Protein AF-A0A9E0BDJ9-F1 (afdb_monomer)

Sequence (130 aa):
IEMRTYNTVYGEWKYFTVDDGQIRLGSGDKYIVIGTIEAYNKFCAYFGKDAILPIYIEVDDGIRLMRAINREQKQEVPQYEEMCRRFLADSKDFSEEKIKEAGINQRFSNDGTIEDCIRDIKEAIKQQLL

Secondary structure (DSSP, 8-state):
-EEEEEEETTEEEEEEE---S---TTSS--------HHHHHHHHHHH-GGG----EEE--HHHHHHHHHHHHTTSSS--HHHHHHHHHHHHHHT-HHHHHHTT---EEE-SS-HHHHHHHHHHHHHHHH-

Nearest PDB structures (foldseek):
  1p4s-assembly1_A  TM=5.471E-01  e=9.734E-01  Mycobacterium tuberculosis
  6pk5-assembly1_C  TM=3.887E-01  e=6.055E+00  Methanotorris igneus

pLDDT: mean 94.31, std 4.38, range [59.47, 98.12]

Foldseek 3Di:
DDKDWDQFPVGIDIDDDDPPPPDDPPPPDDDDDDDFLVVVVVCCVVVNVLRDDDAAEDEPLVVVLVVLVVVQVPDPDRDVVRSVVVSVVNCVRPPPVSCVVSVPDDYQYPHDPPVRSVVVSVVVVVVSVD

Radius of gyration: 16.74 Å; Cα contacts (8 Å, |Δi|>4): 102; chains: 1; bounding box: 37×30×44 Å

Solvent-accessible surface area (backbone atoms only — not comparable to full-atom values): 8150 Å² total; per-residue (Å²): 100,42,76,50,76,43,85,47,90,89,43,82,45,79,50,68,43,75,81,82,71,82,80,54,85,89,74,79,70,85,86,87,83,90,72,52,62,68,46,48,53,36,47,26,73,72,69,36,58,92,75,54,83,89,81,47,76,41,60,55,66,68,61,52,49,50,55,51,51,62,53,39,72,69,42,98,73,62,56,62,69,50,52,52,51,47,52,56,50,47,53,64,55,65,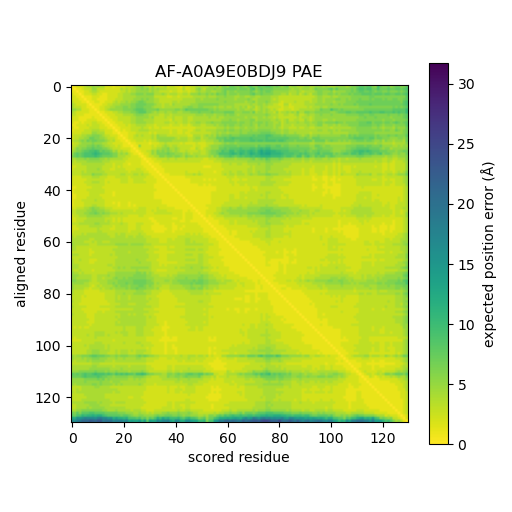25,72,66,54,38,54,75,71,64,60,85,64,74,37,59,55,74,71,53,69,65,58,30,51,48,55,51,53,52,54,53,52,65,75,74,105

Structure (mmCIF, N/CA/C/O backbone):
data_AF-A0A9E0BDJ9-F1
#
_entry.id   AF-A0A9E0BDJ9-F1
#
loop_
_atom_site.group_PDB
_atom_site.id
_atom_site.type_symbol
_atom_site.label_atom_id
_atom_site.label_alt_id
_atom_site.label_comp_id
_atom_site.label_asym_id
_atom_site.label_entity_id
_atom_site.label_seq_id
_atom_site.pdbx_PDB_ins_code
_atom_site.Cartn_x
_atom_site.Cartn_y
_atom_site.Cartn_z
_atom_site.occupancy
_atom_site.B_iso_or_equiv
_atom_site.auth_seq_id
_atom_site.auth_comp_id
_atom_site.auth_asym_id
_atom_site.auth_atom_id
_atom_site.pdbx_PDB_model_num
ATOM 1 N N . ILE A 1 1 ? -12.889 -11.968 0.769 1.00 92.25 1 ILE A N 1
ATOM 2 C CA . ILE A 1 1 ? -12.887 -10.531 1.121 1.00 92.25 1 ILE A CA 1
ATOM 3 C C . ILE A 1 1 ? -12.559 -9.680 -0.096 1.00 92.25 1 ILE A C 1
ATOM 5 O O . ILE A 1 1 ? -13.393 -8.888 -0.516 1.00 92.25 1 ILE A O 1
ATOM 9 N N . GLU A 1 2 ? -11.390 -9.862 -0.698 1.00 92.94 2 GLU A N 1
ATOM 10 C CA . GLU A 1 2 ? -10.938 -9.083 -1.852 1.00 92.94 2 GLU A CA 1
ATOM 11 C C . GLU A 1 2 ? -10.444 -10.030 -2.951 1.00 92.94 2 GLU A C 1
ATOM 13 O O . GLU A 1 2 ? -9.987 -11.129 -2.650 1.00 92.94 2 GLU A O 1
ATOM 18 N N . MET A 1 3 ? -10.606 -9.638 -4.215 1.00 92.75 3 MET A N 1
ATOM 19 C CA . MET A 1 3 ? -10.004 -10.300 -5.369 1.00 92.75 3 MET A CA 1
ATOM 20 C C . MET A 1 3 ? -9.729 -9.244 -6.430 1.00 92.75 3 MET A C 1
ATOM 22 O O . MET A 1 3 ? -10.628 -8.482 -6.791 1.00 92.75 3 MET A O 1
ATOM 26 N N . ARG A 1 4 ? -8.516 -9.255 -6.969 1.00 89.94 4 ARG A N 1
ATOM 27 C CA . ARG A 1 4 ? -8.067 -8.355 -8.025 1.00 89.94 4 ARG A CA 1
ATOM 28 C C . ARG A 1 4 ? -7.270 -9.099 -9.078 1.00 89.94 4 ARG A C 1
ATOM 30 O O . ARG A 1 4 ? -6.626 -10.110 -8.802 1.00 89.94 4 ARG A O 1
ATOM 37 N N . THR A 1 5 ? -7.288 -8.554 -10.287 1.00 92.94 5 THR A N 1
ATOM 38 C CA . THR A 1 5 ? -6.496 -9.053 -11.413 1.00 92.94 5 THR A CA 1
ATOM 39 C C . THR A 1 5 ? -5.609 -7.930 -11.931 1.00 92.94 5 THR A C 1
ATOM 41 O O . THR A 1 5 ? -6.096 -6.839 -12.217 1.00 92.94 5 THR A O 1
ATOM 44 N N . TYR A 1 6 ? -4.313 -8.195 -12.060 1.00 89.06 6 TYR A N 1
ATOM 45 C CA . TYR A 1 6 ? -3.363 -7.316 -12.725 1.00 89.06 6 TYR A CA 1
ATOM 46 C C . TYR A 1 6 ? -3.041 -7.859 -14.108 1.00 89.06 6 TYR A C 1
ATOM 48 O O . TYR A 1 6 ? -2.622 -9.006 -14.251 1.00 89.06 6 TYR A O 1
ATOM 56 N N . ASN A 1 7 ? -3.166 -7.002 -15.114 1.00 91.31 7 ASN A N 1
ATOM 57 C CA . ASN A 1 7 ? -2.622 -7.271 -16.436 1.00 91.31 7 ASN A CA 1
ATOM 58 C C . ASN A 1 7 ? -1.129 -6.932 -16.412 1.00 91.31 7 ASN A C 1
ATOM 60 O O . ASN A 1 7 ? -0.760 -5.754 -16.385 1.00 91.31 7 ASN A O 1
ATOM 64 N N . THR A 1 8 ? -0.287 -7.960 -16.336 1.00 92.06 8 THR A N 1
ATOM 65 C CA . THR A 1 8 ? 1.177 -7.830 -16.366 1.00 92.06 8 THR A CA 1
ATOM 66 C C . THR A 1 8 ? 1.698 -7.984 -17.789 1.00 92.06 8 THR A C 1
ATOM 68 O O . THR A 1 8 ? 0.971 -8.442 -18.674 1.00 92.06 8 THR A O 1
ATOM 71 N N . VAL A 1 9 ? 2.975 -7.665 -18.008 1.00 90.69 9 VAL A N 1
ATOM 72 C CA . VAL A 1 9 ? 3.658 -7.977 -19.278 1.00 90.69 9 VAL A CA 1
ATOM 73 C C . VAL A 1 9 ? 3.639 -9.491 -19.573 1.00 90.69 9 VAL A C 1
ATOM 75 O O . VAL A 1 9 ? 3.681 -9.900 -20.729 1.00 90.69 9 VAL A O 1
ATOM 78 N N . TYR A 1 10 ? 3.484 -10.327 -18.542 1.00 90.56 10 TYR A N 1
ATOM 79 C CA . TYR A 1 10 ? 3.495 -11.791 -18.625 1.00 90.56 10 TYR A CA 1
ATOM 80 C C . TYR A 1 10 ? 2.101 -12.432 -18.500 1.00 90.56 10 TYR A C 1
ATOM 82 O O . TYR A 1 10 ? 1.996 -13.632 -18.254 1.00 90.56 10 TYR A O 1
ATOM 90 N N . GLY A 1 11 ? 1.027 -11.650 -18.658 1.00 93.31 11 GLY A N 1
ATOM 91 C CA . GLY A 1 11 ? -0.359 -12.123 -18.580 1.00 93.31 11 GLY A CA 1
ATOM 92 C C . GLY A 1 11 ? -1.081 -11.730 -17.289 1.00 93.31 11 GLY A C 1
ATOM 93 O O . GLY A 1 11 ? -0.626 -10.871 -16.529 1.00 93.31 11 GLY A O 1
ATOM 94 N N . GLU A 1 12 ? -2.247 -12.330 -17.051 1.00 95.38 12 GLU A N 1
ATOM 95 C CA . GLU A 1 12 ? -3.084 -12.017 -15.888 1.00 95.38 12 GLU A CA 1
ATOM 96 C C . GLU A 1 12 ? -2.516 -12.611 -14.597 1.00 95.38 12 GLU A C 1
ATOM 98 O O . GLU A 1 12 ? -2.272 -13.813 -14.500 1.00 95.38 12 GLU A O 1
ATOM 103 N N . TRP A 1 13 ? -2.377 -11.774 -13.571 1.00 94.12 13 TRP A N 1
ATOM 104 C CA . TRP A 1 13 ? -2.009 -12.185 -12.219 1.00 94.12 13 TRP A CA 1
ATOM 105 C C . TRP A 1 13 ? -3.149 -11.880 -11.260 1.00 94.12 13 TRP A C 1
ATOM 107 O O . TRP A 1 13 ? -3.597 -10.736 -11.173 1.00 94.12 13 TRP A O 1
ATOM 117 N N . LYS A 1 14 ? -3.613 -12.889 -10.520 1.00 92.75 14 LYS A N 1
ATOM 118 C CA . LYS A 1 14 ? -4.739 -12.752 -9.591 1.00 92.75 14 LYS A CA 1
ATOM 119 C C . LYS A 1 14 ? -4.252 -12.799 -8.153 1.00 92.75 14 LYS A C 1
ATOM 121 O O . LYS A 1 14 ? -3.558 -13.732 -7.763 1.00 92.75 14 LYS A O 1
ATOM 126 N N . TYR A 1 15 ? -4.656 -11.804 -7.378 1.00 89.69 15 TYR A N 1
ATOM 127 C CA . TYR A 1 15 ? -4.474 -11.766 -5.932 1.00 89.69 15 TYR A CA 1
ATOM 128 C C . TYR A 1 15 ? -5.849 -11.760 -5.292 1.00 89.69 15 TYR A C 1
ATOM 130 O O . TYR A 1 15 ? -6.782 -11.165 -5.829 1.00 89.69 15 TYR A O 1
ATOM 138 N N . PHE A 1 16 ? -5.991 -12.453 -4.174 1.00 92.69 16 PHE A N 1
ATOM 139 C CA . PHE A 1 16 ? -7.228 -12.433 -3.419 1.00 92.69 16 PHE A CA 1
ATOM 140 C C . PHE A 1 16 ? -6.939 -12.638 -1.943 1.00 92.69 16 PHE A C 1
ATOM 142 O O . PHE A 1 16 ? -6.016 -13.359 -1.567 1.00 92.69 16 PHE A O 1
ATOM 149 N N . THR A 1 17 ? -7.776 -12.029 -1.115 1.00 92.00 17 THR A N 1
ATOM 150 C CA . THR A 1 17 ? -7.861 -12.332 0.308 1.00 92.00 17 THR A CA 1
ATOM 151 C C . THR A 1 17 ? -9.164 -13.067 0.557 1.00 92.00 17 THR A C 1
ATOM 153 O O . THR A 1 17 ? -10.249 -12.497 0.399 1.00 92.00 17 THR A O 1
ATOM 156 N N . VAL A 1 18 ? -9.072 -14.340 0.930 1.00 93.88 18 VAL A N 1
ATOM 157 C CA . VAL A 1 18 ? -10.211 -15.135 1.400 1.00 93.88 18 VAL A CA 1
ATOM 158 C C . VAL A 1 18 ? -10.403 -14.918 2.899 1.00 93.88 18 VAL A C 1
ATOM 160 O O . VAL A 1 18 ? -9.443 -14.626 3.602 1.00 93.88 18 VAL A O 1
ATOM 163 N N . ASP A 1 19 ? -11.642 -15.017 3.374 1.00 93.19 19 ASP A N 1
ATOM 164 C CA . ASP A 1 19 ? -11.876 -15.164 4.810 1.00 93.19 19 ASP A CA 1
ATOM 165 C C . ASP A 1 19 ? -11.788 -16.655 5.143 1.00 93.19 19 ASP A C 1
ATOM 167 O O . ASP A 1 19 ? -12.658 -17.434 4.753 1.00 93.19 19 ASP A O 1
ATOM 171 N N . ASP A 1 20 ? -10.700 -17.052 5.789 1.00 93.56 20 ASP A N 1
ATOM 172 C CA . ASP A 1 20 ? -10.450 -18.412 6.263 1.00 93.56 20 ASP A CA 1
ATOM 173 C C . ASP A 1 20 ? -10.609 -18.539 7.789 1.00 93.56 20 ASP A C 1
ATOM 175 O O . ASP A 1 20 ? -10.217 -19.547 8.380 1.00 93.56 20 ASP A O 1
ATOM 179 N N . GLY A 1 21 ? -11.192 -17.524 8.439 1.00 92.06 21 GLY A N 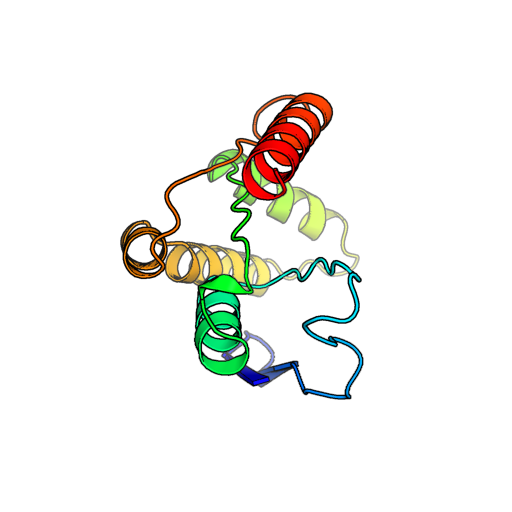1
ATOM 180 C CA . GLY A 1 21 ? -11.422 -17.491 9.880 1.00 92.06 21 GLY A CA 1
ATOM 181 C C . GLY A 1 21 ? -10.206 -17.100 10.726 1.00 92.06 21 GLY A C 1
ATOM 182 O O . GLY A 1 21 ? -10.303 -17.125 11.956 1.00 92.06 21 GLY A O 1
ATOM 183 N N . GLN A 1 22 ? -9.073 -16.721 10.120 1.00 90.19 22 GLN A N 1
ATOM 184 C CA . GLN A 1 22 ? -7.894 -16.261 10.869 1.00 90.19 22 GLN A CA 1
ATOM 185 C C . GLN A 1 22 ? -8.112 -14.908 11.565 1.00 90.19 22 GLN A C 1
ATOM 187 O O . GLN A 1 22 ? -7.620 -14.699 12.679 1.00 90.19 22 GLN A O 1
ATOM 192 N N . ILE A 1 23 ? -8.856 -13.993 10.932 1.00 92.31 23 ILE A N 1
ATOM 193 C CA . ILE A 1 23 ? -9.164 -12.666 11.481 1.00 92.31 23 ILE A CA 1
ATOM 194 C C . ILE A 1 23 ? -10.469 -12.751 12.266 1.00 92.31 23 ILE A C 1
ATOM 196 O O . ILE A 1 23 ? -11.551 -12.865 11.692 1.00 92.31 23 ILE A O 1
ATOM 200 N N . ARG A 1 24 ? -10.373 -12.672 13.594 1.00 92.88 24 ARG A N 1
ATOM 201 C CA . ARG A 1 24 ? -11.529 -12.766 14.491 1.00 92.88 24 ARG A CA 1
ATOM 202 C C . ARG A 1 24 ? -11.740 -11.442 15.203 1.00 92.88 24 ARG A C 1
ATOM 204 O O . ARG A 1 24 ? -11.014 -11.098 16.133 1.00 92.88 24 ARG A O 1
ATOM 211 N N . LEU A 1 25 ? -12.749 -10.691 14.774 1.00 89.81 25 LEU A N 1
ATOM 212 C CA . LEU A 1 25 ? -13.125 -9.458 15.460 1.00 89.81 25 LEU A CA 1
ATOM 213 C C . LEU A 1 25 ? -13.649 -9.772 16.869 1.00 89.81 25 LEU A C 1
ATOM 215 O O . LEU A 1 25 ? -14.339 -10.766 17.084 1.00 89.81 25 LEU A O 1
ATOM 219 N N . GLY A 1 26 ? -13.311 -8.921 17.839 1.00 87.19 26 GLY A N 1
ATOM 220 C CA . GLY A 1 26 ? -13.775 -9.054 19.224 1.00 87.19 26 GLY A CA 1
ATOM 221 C C . GLY A 1 26 ? -13.034 -10.083 20.087 1.00 87.19 26 GLY A C 1
ATOM 222 O O . GLY A 1 26 ? -13.302 -10.137 21.283 1.00 87.19 26 GLY A O 1
ATOM 223 N N . SER A 1 27 ? -12.069 -10.849 19.554 1.00 89.44 27 SER A N 1
ATOM 224 C CA . SER A 1 27 ? -11.252 -11.770 20.372 1.00 89.44 27 SER A CA 1
ATOM 225 C C . SER A 1 27 ? -10.258 -11.053 21.296 1.00 89.44 27 SER A C 1
ATOM 227 O O . SER A 1 27 ? -9.691 -11.672 22.192 1.00 89.44 27 SER A O 1
ATOM 229 N N . GLY A 1 28 ? -10.029 -9.757 21.066 1.00 87.69 28 GLY A N 1
ATOM 230 C CA . GLY A 1 28 ? -8.951 -8.980 21.681 1.00 87.69 28 GLY A CA 1
ATOM 231 C C . GLY A 1 28 ? -7.651 -9.005 20.871 1.00 87.69 28 GLY A C 1
ATOM 232 O O . GLY A 1 28 ? -6.832 -8.099 21.030 1.00 87.69 28 GLY A O 1
ATOM 23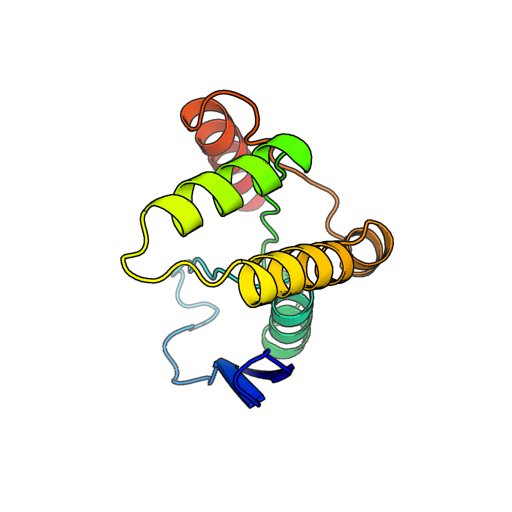3 N N . ASP A 1 29 ? -7.503 -9.964 19.950 1.00 91.75 29 ASP A N 1
ATOM 234 C CA . ASP A 1 29 ? -6.358 -10.047 19.044 1.00 91.75 29 ASP A CA 1
ATOM 235 C C . ASP A 1 29 ? -6.317 -8.832 18.103 1.00 91.75 29 ASP A C 1
ATOM 237 O O . ASP A 1 29 ? -7.347 -8.262 17.724 1.00 91.75 29 ASP A O 1
ATOM 241 N N . LYS A 1 30 ? -5.103 -8.429 17.717 1.00 91.44 30 LYS A N 1
ATOM 242 C CA . LYS A 1 30 ? -4.851 -7.369 16.735 1.00 91.44 30 LYS A CA 1
ATOM 243 C C . LYS A 1 30 ? -4.053 -7.949 15.577 1.00 91.44 30 LYS A C 1
ATOM 245 O O . LYS A 1 30 ? -3.133 -8.735 15.786 1.00 91.44 30 LYS A O 1
ATOM 250 N N . TYR A 1 31 ? -4.398 -7.531 14.367 1.00 93.69 31 TYR A N 1
ATOM 251 C CA . TYR A 1 31 ? -3.845 -8.069 13.131 1.00 93.69 31 TYR A CA 1
ATOM 252 C C . TYR A 1 31 ? -3.254 -6.935 12.297 1.00 93.69 31 TYR A C 1
ATOM 254 O O . TYR A 1 31 ? -3.788 -5.827 12.286 1.00 93.69 31 TYR A O 1
ATOM 262 N N . ILE A 1 32 ? -2.160 -7.219 11.594 1.00 94.00 32 ILE A N 1
ATOM 263 C CA . ILE A 1 32 ? -1.554 -6.299 10.629 1.00 94.00 32 ILE A CA 1
ATOM 264 C C . ILE A 1 32 ? -1.712 -6.923 9.250 1.00 94.00 32 ILE A C 1
ATOM 266 O O . ILE A 1 32 ? -1.304 -8.063 9.034 1.00 94.00 32 ILE A O 1
ATOM 270 N N . VAL A 1 33 ? -2.294 -6.166 8.324 1.00 93.31 33 VAL A N 1
ATOM 271 C CA . VAL A 1 33 ? -2.493 -6.586 6.936 1.00 93.31 33 VAL A CA 1
ATOM 272 C C . VAL A 1 33 ? -1.830 -5.565 6.024 1.00 93.31 33 VAL A C 1
ATOM 274 O O . VAL A 1 33 ? -2.005 -4.361 6.196 1.00 93.31 33 VAL A O 1
ATOM 277 N N . ILE A 1 34 ? -1.065 -6.054 5.050 1.00 93.62 34 ILE A N 1
ATOM 278 C CA . ILE A 1 34 ? -0.451 -5.224 4.014 1.00 93.62 34 ILE A CA 1
ATOM 279 C C . ILE A 1 34 ? -1.334 -5.317 2.776 1.00 93.62 34 ILE A C 1
ATOM 281 O O . ILE A 1 34 ? -1.602 -6.409 2.278 1.00 93.62 34 ILE A O 1
ATOM 285 N N . GLY A 1 35 ? -1.778 -4.173 2.271 1.00 93.38 35 GLY A N 1
ATOM 286 C CA . GLY A 1 35 ? -2.635 -4.108 1.097 1.00 93.38 35 GLY A CA 1
ATOM 287 C C . GLY A 1 35 ? -2.588 -2.741 0.434 1.00 93.38 35 GLY A C 1
ATOM 288 O O . GLY A 1 35 ? -1.965 -1.806 0.934 1.00 93.38 35 GLY A O 1
ATOM 289 N N . THR A 1 36 ? -3.250 -2.630 -0.714 1.00 94.00 36 THR A N 1
ATOM 290 C CA . THR A 1 36 ? -3.470 -1.343 -1.380 1.00 94.00 36 THR A CA 1
ATOM 291 C C . THR A 1 36 ? -4.681 -0.623 -0.797 1.00 94.00 36 THR A C 1
ATOM 293 O O . THR A 1 36 ? -5.446 -1.197 -0.022 1.00 94.00 36 THR A O 1
ATOM 296 N N . ILE A 1 37 ? -4.910 0.617 -1.233 1.00 95.88 37 ILE A N 1
ATOM 297 C CA . ILE A 1 37 ? -6.119 1.377 -0.886 1.00 95.88 37 ILE A CA 1
ATOM 298 C C . ILE A 1 37 ? -7.393 0.632 -1.312 1.00 95.88 37 ILE A C 1
ATOM 300 O O . ILE A 1 37 ? -8.370 0.595 -0.570 1.00 95.88 37 ILE A O 1
ATOM 304 N N . GLU A 1 38 ? -7.378 -0.023 -2.476 1.00 94.06 38 GLU A N 1
ATOM 305 C CA . GLU A 1 38 ? -8.500 -0.858 -2.917 1.00 94.06 38 GLU A CA 1
ATOM 306 C C . GLU A 1 38 ? -8.772 -2.005 -1.936 1.00 94.06 38 GLU A C 1
ATOM 308 O O . GLU A 1 38 ? -9.916 -2.198 -1.521 1.00 94.06 38 GLU A O 1
ATOM 313 N N . ALA A 1 39 ? -7.725 -2.721 -1.512 1.00 94.88 39 ALA A N 1
ATOM 314 C CA . ALA A 1 39 ? -7.864 -3.790 -0.531 1.00 94.88 39 ALA A CA 1
ATOM 315 C C . ALA A 1 39 ? -8.382 -3.249 0.808 1.00 94.88 39 ALA A C 1
ATOM 317 O O . ALA A 1 39 ? -9.330 -3.804 1.356 1.00 94.88 39 ALA A O 1
ATOM 318 N N . TYR A 1 40 ? -7.834 -2.129 1.292 1.00 96.38 40 TYR A N 1
ATOM 319 C CA . TYR A 1 40 ? -8.318 -1.434 2.488 1.00 96.38 40 TYR A CA 1
ATOM 320 C C . TYR A 1 40 ? -9.819 -1.124 2.400 1.00 96.38 40 TYR A C 1
ATOM 322 O O . TYR A 1 40 ? -10.568 -1.490 3.302 1.00 96.38 40 TYR A O 1
ATOM 330 N N . ASN A 1 41 ? -10.293 -0.566 1.283 1.00 96.62 41 ASN A N 1
ATOM 331 C CA . ASN A 1 41 ? -11.717 -0.285 1.087 1.00 96.62 41 ASN A CA 1
ATOM 332 C C . ASN A 1 41 ? -12.575 -1.563 1.132 1.00 96.62 41 ASN A C 1
ATOM 334 O O . ASN A 1 41 ? -13.666 -1.550 1.706 1.00 96.62 41 ASN A O 1
ATOM 338 N N . LYS A 1 42 ? -12.091 -2.683 0.573 1.00 96.81 42 LYS A N 1
ATOM 339 C CA . LYS A 1 42 ? -12.771 -3.988 0.675 1.00 96.81 42 LYS A CA 1
ATOM 340 C C . LYS A 1 42 ? -12.784 -4.519 2.108 1.00 96.81 42 LYS A C 1
ATOM 342 O O . LYS A 1 42 ? -13.815 -5.031 2.539 1.00 96.81 42 LYS A O 1
ATOM 347 N N . PHE A 1 43 ? -11.693 -4.365 2.857 1.00 96.38 43 PHE A N 1
ATOM 348 C CA . PHE A 1 43 ? -11.642 -4.727 4.273 1.00 96.38 43 PHE A CA 1
ATOM 349 C C . PHE A 1 43 ? -12.605 -3.882 5.107 1.00 96.38 43 PHE A C 1
ATOM 351 O O . PHE A 1 43 ? -13.362 -4.450 5.886 1.00 96.38 43 PHE A O 1
ATOM 358 N N . CYS A 1 44 ? -12.664 -2.565 4.900 1.00 96.56 44 CYS A N 1
ATOM 359 C CA . CYS A 1 44 ? -13.630 -1.701 5.579 1.00 96.56 44 CYS A CA 1
ATOM 360 C C . CYS A 1 44 ? -15.079 -2.070 5.237 1.00 96.56 44 CYS A C 1
ATOM 362 O O . CYS A 1 44 ? -15.932 -2.051 6.119 1.00 96.56 44 CYS A O 1
ATOM 364 N N . ALA A 1 45 ? -15.368 -2.429 3.981 1.00 96.81 45 ALA A N 1
ATOM 365 C CA . ALA A 1 45 ? -16.700 -2.882 3.579 1.00 96.81 45 ALA A CA 1
ATOM 366 C C . ALA A 1 45 ? -17.084 -4.234 4.208 1.00 96.81 45 ALA A C 1
ATOM 368 O O . ALA A 1 45 ? -18.260 -4.467 4.473 1.00 96.81 45 ALA A O 1
ATOM 369 N N . TYR A 1 46 ? -16.108 -5.117 4.437 1.00 96.69 46 TYR A N 1
ATOM 370 C CA . TYR A 1 46 ? -16.333 -6.459 4.976 1.00 96.69 46 TYR A CA 1
ATOM 371 C C . TYR A 1 46 ? -16.387 -6.495 6.510 1.00 96.69 46 TYR A C 1
ATOM 373 O O . TYR A 1 46 ? -17.320 -7.049 7.082 1.00 96.69 46 TYR A O 1
ATOM 381 N N . PHE A 1 47 ? -15.400 -5.896 7.178 1.00 95.44 47 PHE A N 1
ATOM 382 C CA . PHE A 1 47 ? -15.250 -5.909 8.638 1.00 95.44 47 PHE A CA 1
ATOM 383 C C . PHE A 1 47 ? -15.884 -4.699 9.338 1.00 95.44 47 PHE A C 1
ATOM 385 O O . PHE A 1 47 ? -16.040 -4.711 10.557 1.00 95.44 47 PHE A O 1
ATOM 392 N N . GLY A 1 48 ? -16.262 -3.667 8.582 1.00 95.44 48 GLY A N 1
ATOM 393 C CA . GLY A 1 48 ? -16.703 -2.382 9.115 1.00 95.44 48 GLY A CA 1
ATOM 394 C C . GLY A 1 48 ? -15.535 -1.412 9.293 1.00 95.44 48 GLY A C 1
ATOM 395 O O . GLY A 1 48 ? -14.440 -1.792 9.704 1.00 95.44 48 GLY A O 1
ATOM 396 N N . LYS A 1 49 ? -15.769 -0.133 8.979 1.00 93.25 49 LYS A N 1
ATOM 397 C CA . LYS A 1 49 ? -14.728 0.906 9.006 1.00 93.25 49 LYS A CA 1
ATOM 398 C C . LYS A 1 49 ? -14.114 1.088 10.399 1.00 93.25 49 LYS A C 1
ATOM 400 O O . LYS A 1 49 ? -12.908 1.263 10.496 1.00 93.25 49 LYS A O 1
ATOM 405 N N . ASP A 1 50 ? -14.917 0.961 11.452 1.00 92.31 50 ASP A N 1
ATOM 406 C CA . ASP A 1 50 ? -14.474 1.137 12.842 1.00 92.31 50 ASP A CA 1
ATOM 407 C C . ASP A 1 50 ? -13.581 -0.012 13.343 1.00 92.31 50 ASP A C 1
ATOM 409 O O . ASP A 1 50 ? -12.878 0.130 14.341 1.00 92.31 50 ASP A O 1
ATOM 413 N N . ALA A 1 51 ? -13.588 -1.157 12.654 1.00 92.75 51 ALA A N 1
ATOM 414 C CA . ALA A 1 51 ? -12.739 -2.298 12.984 1.00 92.75 51 ALA A CA 1
ATOM 415 C C . ALA A 1 51 ? -11.340 -2.210 12.347 1.00 92.75 51 ALA A C 1
ATOM 417 O O . ALA A 1 51 ? -10.479 -3.035 12.662 1.00 92.75 51 ALA A O 1
ATOM 418 N N . ILE A 1 52 ? -11.110 -1.248 11.445 1.00 94.12 52 ILE A N 1
ATOM 419 C CA . ILE A 1 52 ? -9.887 -1.148 10.645 1.00 94.12 52 ILE A CA 1
ATOM 420 C C . ILE A 1 52 ? -9.170 0.173 10.925 1.00 94.12 52 ILE A C 1
ATOM 422 O O . ILE A 1 52 ? -9.722 1.255 10.751 1.00 94.12 52 ILE A O 1
ATOM 426 N N . LEU A 1 53 ? -7.888 0.071 11.275 1.00 94.44 53 LEU A N 1
ATOM 427 C CA . LEU A 1 53 ? -6.988 1.209 11.433 1.00 94.44 53 LEU A CA 1
ATOM 428 C C . LEU A 1 53 ? -6.110 1.373 10.178 1.00 94.44 53 LEU A C 1
ATOM 430 O O . LEU A 1 53 ? -5.238 0.528 9.954 1.00 94.44 53 LEU A O 1
ATOM 434 N N . PRO A 1 54 ? -6.288 2.429 9.357 1.00 95.94 54 PRO A N 1
ATOM 435 C CA . PRO A 1 54 ? -5.384 2.698 8.243 1.00 95.94 54 PRO A CA 1
ATOM 436 C C . PRO A 1 54 ? -4.018 3.196 8.734 1.00 95.94 54 PRO A C 1
ATOM 438 O O . PRO A 1 54 ? -3.929 4.178 9.468 1.00 95.94 54 PRO A O 1
ATOM 441 N N . ILE A 1 55 ? -2.944 2.561 8.260 1.00 96.69 55 ILE A N 1
ATOM 442 C CA . ILE A 1 55 ? -1.560 3.015 8.449 1.00 96.69 55 ILE A CA 1
ATOM 443 C C . ILE A 1 55 ? -0.955 3.222 7.063 1.00 96.69 55 ILE A C 1
ATOM 445 O O . ILE A 1 55 ? -0.587 2.258 6.392 1.00 96.69 55 ILE A O 1
ATOM 449 N N . TYR A 1 56 ? -0.876 4.476 6.619 1.00 97.44 56 TYR A N 1
ATOM 450 C CA . TYR A 1 56 ? -0.301 4.812 5.320 1.00 97.44 56 TYR A CA 1
ATOM 451 C C . TYR A 1 56 ? 1.143 5.281 5.467 1.00 97.44 56 TYR A C 1
ATOM 453 O O . TYR A 1 56 ? 1.411 6.335 6.044 1.00 97.44 56 TYR A O 1
ATOM 461 N N . ILE A 1 57 ? 2.067 4.474 4.951 1.00 97.06 57 ILE A N 1
ATOM 462 C CA . ILE A 1 57 ? 3.494 4.786 4.921 1.00 97.06 57 ILE A CA 1
ATOM 463 C C . ILE A 1 57 ? 3.796 5.460 3.589 1.00 97.06 57 ILE A C 1
ATOM 465 O O . ILE A 1 57 ? 3.592 4.868 2.530 1.00 97.06 57 ILE A O 1
ATOM 469 N N . GLU A 1 58 ? 4.300 6.681 3.660 1.00 96.00 58 GLU A N 1
ATOM 470 C CA . GLU A 1 58 ? 4.630 7.502 2.507 1.00 96.00 58 GLU A CA 1
ATOM 471 C C . GLU A 1 58 ? 6.143 7.540 2.301 1.00 96.00 58 GLU A C 1
ATOM 473 O O . GLU A 1 58 ? 6.921 7.586 3.253 1.00 96.00 58 GLU A O 1
ATOM 478 N N . VAL A 1 59 ? 6.561 7.477 1.042 1.00 96.12 59 VAL A N 1
ATOM 479 C CA . VAL A 1 59 ? 7.956 7.608 0.624 1.00 96.12 59 VAL A CA 1
ATOM 480 C C . VAL A 1 59 ? 7.962 8.474 -0.623 1.00 96.12 59 VAL A C 1
ATOM 482 O O . VAL A 1 59 ? 7.135 8.249 -1.509 1.00 96.12 59 VAL A O 1
ATOM 485 N N . ASP A 1 60 ? 8.913 9.395 -0.713 1.00 96.12 60 ASP A N 1
ATOM 486 C CA . ASP A 1 60 ? 9.169 10.189 -1.908 1.00 96.12 60 ASP A CA 1
ATOM 487 C C . ASP A 1 60 ? 9.234 9.303 -3.164 1.00 96.12 60 ASP A C 1
ATOM 489 O O . ASP A 1 60 ? 9.867 8.238 -3.190 1.00 96.12 60 ASP A O 1
ATOM 493 N N . ASP A 1 61 ? 8.579 9.752 -4.234 1.00 95.88 61 ASP A N 1
ATOM 494 C CA . ASP A 1 61 ? 8.454 8.980 -5.469 1.00 95.88 61 ASP A CA 1
ATOM 495 C C . ASP A 1 61 ? 9.812 8.692 -6.120 1.00 95.88 61 ASP A C 1
ATOM 497 O O . ASP A 1 61 ? 10.020 7.598 -6.655 1.00 95.88 61 ASP A O 1
ATOM 501 N N . GLY A 1 62 ? 10.757 9.632 -6.032 1.00 96.50 62 GLY A N 1
ATOM 502 C CA . GLY A 1 62 ? 12.121 9.453 -6.514 1.00 96.50 62 GLY A CA 1
ATOM 503 C C . GLY A 1 62 ? 12.848 8.361 -5.735 1.00 96.50 62 GLY A C 1
ATOM 504 O O . GLY A 1 62 ? 13.421 7.445 -6.331 1.00 96.50 62 GLY A O 1
ATOM 505 N N . ILE A 1 63 ? 12.765 8.389 -4.402 1.00 96.06 63 ILE A N 1
ATOM 506 C CA . ILE A 1 63 ? 13.324 7.336 -3.540 1.00 96.06 63 ILE A CA 1
ATOM 507 C C . ILE A 1 63 ? 12.682 5.980 -3.858 1.00 96.06 63 ILE A C 1
ATOM 509 O O . ILE A 1 63 ? 13.386 4.972 -3.996 1.00 96.06 63 ILE A O 1
ATOM 513 N N . ARG A 1 64 ? 11.352 5.932 -3.996 1.00 96.12 64 ARG A N 1
ATOM 514 C CA . ARG A 1 64 ? 10.599 4.708 -4.296 1.00 96.12 64 ARG A CA 1
ATOM 515 C C . ARG A 1 64 ? 11.015 4.108 -5.640 1.00 96.12 64 ARG A C 1
ATOM 517 O O . ARG A 1 64 ? 11.283 2.903 -5.702 1.00 96.12 64 ARG A O 1
ATOM 524 N N . LEU A 1 65 ? 11.139 4.938 -6.676 1.00 97.25 65 LEU A N 1
ATOM 525 C CA . LEU A 1 65 ? 11.594 4.532 -8.005 1.00 97.25 65 LEU A CA 1
ATOM 526 C C . LEU A 1 65 ? 13.035 4.010 -7.969 1.00 97.25 65 LEU A C 1
ATOM 528 O O . LEU A 1 65 ? 13.306 2.911 -8.452 1.00 97.25 65 LEU A O 1
ATOM 532 N N . MET A 1 66 ? 13.950 4.737 -7.324 1.00 97.38 66 MET A N 1
ATOM 533 C CA . MET A 1 66 ? 15.352 4.322 -7.210 1.00 97.38 66 MET A CA 1
ATOM 534 C C . MET A 1 66 ? 15.503 3.005 -6.445 1.00 97.38 66 MET A C 1
ATOM 536 O O . MET A 1 66 ? 16.264 2.129 -6.856 1.00 97.38 66 MET A O 1
ATOM 540 N N . ARG A 1 67 ? 14.743 2.807 -5.360 1.00 96.06 67 ARG A N 1
ATOM 541 C CA . ARG A 1 67 ? 14.711 1.528 -4.633 1.00 96.06 67 ARG A CA 1
ATOM 542 C C . ARG A 1 67 ? 14.183 0.390 -5.514 1.00 96.06 67 ARG A C 1
ATOM 544 O O . ARG A 1 67 ? 14.695 -0.722 -5.402 1.00 96.06 67 ARG A O 1
ATOM 551 N N . ALA A 1 68 ? 13.188 0.637 -6.369 1.00 97.25 68 ALA A N 1
ATOM 552 C CA . ALA A 1 68 ? 12.686 -0.363 -7.313 1.00 97.25 68 ALA A CA 1
ATOM 553 C C . ALA A 1 68 ? 13.747 -0.744 -8.359 1.00 97.25 68 ALA A C 1
ATOM 555 O O . ALA A 1 68 ? 14.044 -1.929 -8.502 1.00 97.25 68 ALA A O 1
ATOM 556 N N . ILE A 1 69 ? 14.397 0.245 -8.982 1.00 98.12 69 ILE A N 1
ATOM 557 C CA . ILE A 1 69 ? 15.486 0.037 -9.953 1.00 98.12 69 ILE A CA 1
ATOM 558 C C . ILE A 1 69 ? 16.643 -0.748 -9.326 1.00 98.12 69 ILE A C 1
ATOM 560 O O . ILE A 1 69 ? 17.088 -1.747 -9.885 1.00 98.12 69 ILE A O 1
ATOM 564 N N . ASN A 1 70 ? 17.092 -0.353 -8.132 1.00 97.94 70 ASN A N 1
ATOM 565 C CA . ASN A 1 70 ? 18.204 -1.012 -7.443 1.00 97.94 70 ASN A CA 1
ATOM 566 C C . ASN A 1 70 ? 17.901 -2.475 -7.075 1.00 97.94 70 ASN A C 1
ATOM 568 O O . ASN A 1 70 ? 18.824 -3.277 -6.943 1.00 97.94 70 ASN A O 1
ATOM 572 N N . ARG A 1 71 ? 16.628 -2.835 -6.851 1.00 97.62 71 ARG A N 1
ATOM 573 C CA . ARG A 1 71 ? 16.222 -4.237 -6.638 1.00 97.62 71 ARG A CA 1
ATOM 574 C C . ARG A 1 71 ? 16.180 -5.020 -7.946 1.00 97.62 71 ARG A C 1
ATOM 576 O O . ARG A 1 71 ? 16.582 -6.180 -7.953 1.00 97.62 71 ARG A O 1
ATOM 583 N N . GLU A 1 72 ? 15.722 -4.385 -9.019 1.00 97.88 72 GLU A N 1
ATOM 584 C CA . GLU A 1 72 ? 15.633 -4.992 -10.348 1.00 97.88 72 GLU A CA 1
ATOM 585 C C . GLU A 1 72 ? 17.023 -5.307 -10.918 1.00 97.88 72 GLU A C 1
ATOM 587 O O . GLU A 1 72 ? 17.265 -6.403 -11.409 1.00 97.88 72 GLU A O 1
ATOM 592 N N . GLN A 1 73 ? 17.986 -4.401 -10.729 1.00 97.94 73 GLN A N 1
ATOM 593 C CA . GLN A 1 73 ? 19.389 -4.592 -11.123 1.00 97.94 73 GLN A CA 1
ATOM 594 C C . GLN A 1 73 ? 20.074 -5.796 -10.459 1.00 97.94 73 GLN A C 1
ATOM 596 O O . GLN A 1 73 ? 21.100 -6.258 -10.951 1.00 97.94 73 GLN A O 1
ATOM 601 N N . LYS A 1 74 ? 19.542 -6.287 -9.332 1.00 97.81 74 LYS A N 1
ATOM 602 C CA . LYS A 1 74 ? 20.076 -7.455 -8.614 1.00 97.81 74 LYS A CA 1
ATOM 603 C C . LYS A 1 74 ? 19.497 -8.782 -9.107 1.00 97.81 74 LYS A C 1
ATOM 605 O O . LYS A 1 74 ? 19.949 -9.823 -8.641 1.00 97.81 74 LYS A O 1
ATOM 610 N N . GLN A 1 75 ? 18.482 -8.760 -9.972 1.00 97.31 75 GLN A N 1
ATOM 611 C CA . GLN A 1 75 ? 17.921 -9.980 -10.547 1.00 97.31 75 GLN A CA 1
ATOM 612 C C . GLN A 1 75 ? 18.893 -10.576 -11.570 1.00 97.31 75 GLN A C 1
ATOM 614 O O . GLN A 1 75 ? 19.570 -9.839 -12.283 1.00 97.31 75 GLN A O 1
ATOM 619 N N . GLU A 1 76 ? 18.928 -11.906 -11.685 1.00 97.56 76 GLU A N 1
ATOM 620 C CA . GLU A 1 76 ? 19.705 -12.584 -12.737 1.00 97.56 76 GLU A CA 1
ATOM 621 C C . GLU A 1 76 ? 19.227 -12.180 -14.140 1.00 97.56 76 GLU A C 1
ATOM 623 O O . GLU A 1 76 ? 20.032 -12.009 -15.054 1.00 97.56 76 GLU A O 1
ATOM 628 N N . VAL A 1 77 ? 17.912 -11.983 -14.290 1.00 96.88 77 VAL A N 1
ATOM 629 C CA . VAL A 1 77 ? 17.266 -11.499 -15.514 1.00 96.88 77 VAL A CA 1
ATOM 630 C C . VAL A 1 77 ? 16.363 -10.315 -15.157 1.00 96.88 77 VAL A C 1
ATOM 632 O O . VAL A 1 77 ? 15.211 -10.529 -14.775 1.00 96.88 77 VAL A O 1
ATOM 635 N N . PRO A 1 78 ? 16.867 -9.071 -15.250 1.00 96.75 78 PRO A N 1
ATOM 636 C CA . PRO A 1 78 ? 16.077 -7.877 -14.963 1.00 96.75 78 PRO A CA 1
ATOM 637 C C . PRO A 1 78 ? 14.882 -7.713 -15.916 1.00 96.75 78 PRO A C 1
ATOM 639 O O . PRO A 1 78 ? 15.024 -7.787 -17.136 1.00 96.75 78 PRO A O 1
ATOM 642 N N . GLN A 1 79 ? 13.710 -7.423 -15.359 1.00 96.25 79 GLN A N 1
ATOM 643 C CA . GLN A 1 79 ? 12.429 -7.232 -16.043 1.00 96.25 79 GLN A CA 1
ATOM 644 C C . GLN A 1 79 ? 11.957 -5.777 -15.914 1.00 96.25 79 GLN A C 1
ATOM 646 O O . GLN A 1 79 ? 10.909 -5.471 -15.341 1.00 96.25 79 GLN A O 1
ATOM 651 N N . TYR A 1 80 ? 12.746 -4.845 -16.457 1.00 96.62 80 TYR A N 1
ATOM 652 C CA . TYR A 1 80 ? 12.496 -3.406 -16.308 1.00 96.62 80 TYR A CA 1
ATOM 653 C C . TYR A 1 80 ? 11.135 -2.945 -16.845 1.00 96.62 80 TYR A C 1
ATOM 655 O O . TYR A 1 80 ? 10.536 -2.042 -16.267 1.00 96.62 80 TYR A O 1
ATOM 663 N N . GLU A 1 81 ? 10.622 -3.561 -17.913 1.00 96.00 81 GLU A N 1
ATOM 664 C CA . GLU A 1 81 ? 9.302 -3.222 -18.463 1.00 96.00 81 GLU A CA 1
ATOM 665 C C . GLU 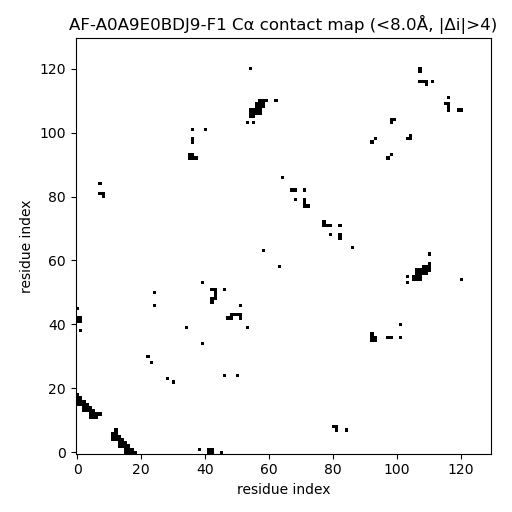A 1 81 ? 8.181 -3.479 -17.446 1.00 96.00 81 GLU A C 1
ATOM 667 O O . GLU A 1 81 ? 7.352 -2.603 -17.189 1.00 96.00 81 GLU A O 1
ATOM 672 N N . GLU A 1 82 ? 8.193 -4.648 -16.802 1.00 95.81 82 GLU A N 1
ATOM 673 C CA . GLU A 1 82 ? 7.220 -4.999 -15.767 1.00 95.81 82 GLU A CA 1
ATOM 674 C C . GLU A 1 82 ? 7.426 -4.163 -14.496 1.00 95.81 82 GLU A C 1
ATOM 676 O O . GLU A 1 82 ? 6.451 -3.733 -13.876 1.00 95.81 82 GLU A O 1
ATOM 681 N N . MET A 1 83 ? 8.674 -3.851 -14.133 1.00 96.81 83 MET A N 1
ATOM 682 C CA . MET A 1 83 ? 8.981 -2.946 -13.020 1.00 96.81 83 MET A CA 1
ATOM 683 C C . MET A 1 83 ? 8.380 -1.547 -13.245 1.00 96.81 83 MET A C 1
ATOM 685 O O . MET A 1 83 ? 7.668 -1.037 -12.376 1.00 96.81 83 MET A O 1
ATOM 689 N N . CYS A 1 84 ? 8.579 -0.958 -14.429 1.00 96.31 84 CYS A N 1
ATOM 690 C CA . CYS A 1 84 ? 7.991 0.330 -14.805 1.00 96.31 84 CYS A CA 1
ATOM 691 C C . CYS A 1 84 ? 6.457 0.277 -14.808 1.00 96.31 84 CYS A C 1
ATOM 693 O O . CYS A 1 84 ? 5.802 1.180 -14.279 1.00 96.31 84 CYS A O 1
ATOM 695 N N . ARG A 1 85 ? 5.868 -0.798 -15.351 1.00 96.12 85 ARG A N 1
ATOM 696 C CA . ARG A 1 85 ? 4.414 -1.009 -15.340 1.00 96.12 85 ARG A CA 1
ATOM 697 C C . ARG A 1 85 ? 3.865 -1.024 -13.910 1.00 96.12 85 ARG A C 1
ATOM 699 O O . ARG A 1 85 ? 2.856 -0.368 -13.648 1.00 96.12 85 ARG A O 1
ATOM 706 N N . ARG A 1 86 ? 4.526 -1.735 -12.988 1.00 94.69 86 ARG A N 1
ATOM 707 C CA . ARG A 1 86 ? 4.156 -1.788 -11.562 1.00 94.69 86 ARG A CA 1
ATOM 708 C C . ARG A 1 86 ? 4.250 -0.422 -10.903 1.00 94.69 86 ARG A C 1
ATOM 710 O O . ARG A 1 86 ? 3.293 -0.016 -10.261 1.00 94.69 86 ARG A O 1
ATOM 717 N N . PHE A 1 87 ? 5.344 0.309 -11.119 1.00 96.12 87 PHE A N 1
ATOM 718 C CA . PHE A 1 87 ? 5.515 1.642 -10.541 1.00 96.12 87 PHE A CA 1
ATOM 719 C C . PHE A 1 87 ? 4.376 2.591 -10.941 1.00 96.12 87 PHE A C 1
ATOM 721 O O . PHE A 1 87 ? 3.788 3.243 -10.080 1.00 96.12 87 PHE A O 1
ATOM 728 N N . LEU A 1 88 ? 4.017 2.617 -12.231 1.00 95.69 88 LEU A N 1
ATOM 729 C CA . LEU A 1 88 ? 2.924 3.448 -12.746 1.00 95.69 88 LEU A CA 1
ATOM 730 C C . LEU A 1 88 ? 1.542 2.982 -12.274 1.00 95.69 88 LEU A C 1
ATOM 732 O O . LEU A 1 88 ? 0.668 3.815 -12.034 1.00 95.69 88 LEU A O 1
ATOM 736 N N . ALA A 1 89 ? 1.321 1.669 -12.167 1.00 93.81 89 ALA A N 1
ATOM 737 C CA . ALA A 1 89 ? 0.084 1.124 -11.615 1.00 93.81 89 ALA A CA 1
ATOM 738 C C . ALA A 1 89 ? -0.070 1.508 -10.136 1.00 93.81 89 ALA A C 1
ATOM 740 O O . ALA A 1 89 ? -1.118 2.025 -9.754 1.00 93.81 89 ALA A O 1
ATOM 741 N N . ASP A 1 90 ? 0.996 1.366 -9.345 1.00 94.06 90 ASP A N 1
ATOM 742 C CA . ASP A 1 90 ? 1.023 1.764 -7.939 1.00 94.06 90 ASP A CA 1
ATOM 743 C C . ASP A 1 90 ? 0.771 3.274 -7.797 1.00 94.06 90 ASP A C 1
ATOM 745 O O . ASP A 1 90 ? -0.091 3.674 -7.024 1.00 94.06 90 ASP A O 1
ATOM 749 N N . SER A 1 91 ? 1.416 4.132 -8.596 1.00 95.38 91 SER A N 1
ATOM 750 C CA . SER A 1 91 ? 1.154 5.584 -8.557 1.00 95.38 91 SER A CA 1
ATOM 751 C C . SER A 1 91 ? -0.316 5.943 -8.823 1.00 95.38 91 SER A C 1
ATOM 753 O O . SER A 1 91 ? -0.825 6.914 -8.268 1.00 95.38 91 SER A O 1
ATOM 755 N N . LYS A 1 92 ? -1.032 5.161 -9.643 1.00 94.81 92 LYS A N 1
ATOM 756 C CA . LYS A 1 92 ? -2.480 5.342 -9.856 1.00 94.81 92 LYS A CA 1
ATOM 757 C C . LYS A 1 92 ? -3.308 4.808 -8.691 1.00 94.81 92 LYS A C 1
ATOM 759 O O . LYS A 1 92 ? -4.339 5.388 -8.353 1.00 94.81 92 LYS A O 1
ATOM 764 N N . ASP A 1 93 ? -2.904 3.689 -8.099 1.00 93.56 93 ASP A N 1
ATOM 765 C CA . ASP A 1 93 ? -3.579 3.083 -6.947 1.00 93.56 93 ASP A CA 1
ATOM 766 C C . ASP A 1 93 ? -3.434 3.907 -5.670 1.00 93.56 93 ASP A C 1
ATOM 768 O O . ASP A 1 93 ? -4.364 3.926 -4.867 1.00 93.56 93 ASP A O 1
ATOM 772 N N . PHE A 1 94 ? -2.333 4.641 -5.543 1.00 95.94 94 PHE A N 1
ATOM 773 C CA . PHE A 1 94 ? -2.015 5.519 -4.419 1.00 95.94 94 PHE A CA 1
ATOM 774 C C . PHE A 1 94 ? -2.087 7.007 -4.791 1.00 95.94 94 PHE A C 1
ATOM 776 O O . PHE A 1 94 ? -1.403 7.835 -4.203 1.00 95.94 94 PHE A O 1
ATOM 783 N N . SER A 1 95 ? -2.920 7.362 -5.773 1.00 96.44 95 SER A N 1
ATOM 784 C CA . SER A 1 95 ? -3.169 8.770 -6.099 1.00 96.44 95 SER A CA 1
ATOM 785 C C . SER A 1 95 ? -3.802 9.522 -4.921 1.00 96.44 95 SER A C 1
ATOM 787 O O . SER A 1 95 ? -4.593 8.961 -4.159 1.00 96.44 95 SER A O 1
ATOM 789 N N . GLU A 1 96 ? -3.508 10.818 -4.817 1.00 96.31 96 GLU A N 1
ATOM 790 C CA . GLU A 1 96 ? -4.060 11.713 -3.789 1.00 96.31 96 GLU A CA 1
ATOM 791 C C . GLU A 1 96 ? -5.593 11.667 -3.703 1.00 96.31 96 GLU A C 1
ATOM 793 O O . GLU A 1 96 ? -6.164 11.695 -2.612 1.00 96.31 96 GLU A O 1
ATOM 798 N N . GLU A 1 97 ? -6.264 11.543 -4.850 1.00 97.50 97 GLU A N 1
ATOM 799 C CA . GLU A 1 97 ? -7.717 11.392 -4.936 1.00 97.50 97 GLU A CA 1
ATOM 800 C C . GLU A 1 97 ? -8.187 10.119 -4.224 1.00 97.50 97 GLU A C 1
ATOM 802 O O . GLU A 1 97 ? -9.010 10.200 -3.313 1.00 97.50 97 GLU A O 1
ATOM 807 N N . LYS A 1 98 ? -7.588 8.961 -4.535 1.00 97.44 98 LYS A N 1
ATOM 808 C CA . LYS A 1 98 ? -7.931 7.685 -3.887 1.00 97.44 98 LYS A CA 1
ATOM 809 C C . LYS A 1 98 ? -7.618 7.680 -2.390 1.00 97.44 98 LYS A C 1
ATOM 811 O O . LYS A 1 98 ? -8.395 7.128 -1.612 1.00 97.44 98 LYS A O 1
ATOM 816 N N . ILE A 1 99 ? -6.505 8.292 -1.970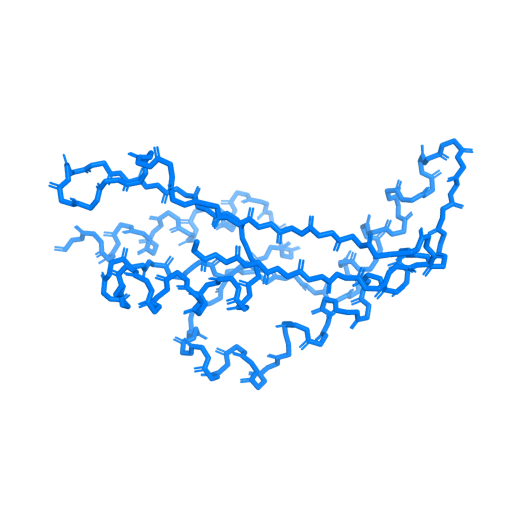 1.00 97.62 99 ILE A N 1
ATOM 817 C CA . ILE A 1 99 ? -6.148 8.429 -0.545 1.00 97.62 99 ILE A CA 1
ATOM 818 C C . ILE A 1 99 ? -7.228 9.232 0.188 1.00 97.62 99 ILE A C 1
ATOM 820 O O . ILE A 1 99 ? -7.715 8.817 1.246 1.00 97.62 99 ILE A O 1
ATOM 824 N N . LYS A 1 100 ? -7.646 10.357 -0.402 1.00 96.81 100 LYS A N 1
ATOM 825 C CA . LYS A 1 100 ? -8.688 11.223 0.149 1.00 96.81 100 LYS A CA 1
ATOM 826 C C . LYS A 1 100 ? -10.049 10.530 0.197 1.00 96.81 100 LYS A C 1
ATOM 828 O O . LYS A 1 100 ? -10.721 10.596 1.223 1.00 96.81 100 LYS A O 1
ATOM 833 N N . GLU A 1 101 ? -10.450 9.844 -0.871 1.00 96.88 101 GLU A N 1
ATOM 834 C CA . GLU A 1 101 ? -11.710 9.088 -0.940 1.00 96.88 101 GLU A CA 1
ATOM 835 C C . GLU A 1 101 ? -11.775 7.960 0.096 1.00 96.88 101 GLU A C 1
ATOM 837 O O . GLU A 1 101 ? -12.821 7.728 0.704 1.00 96.88 101 GLU A O 1
ATOM 842 N N . ALA A 1 102 ? -10.645 7.299 0.362 1.00 96.56 102 ALA A N 1
ATOM 843 C CA . ALA A 1 102 ? -10.533 6.286 1.410 1.00 96.56 102 ALA A CA 1
ATOM 844 C C . ALA A 1 102 ? -10.615 6.876 2.837 1.00 96.56 102 ALA A C 1
ATOM 846 O O . ALA A 1 102 ? -10.795 6.142 3.816 1.00 96.56 102 ALA A O 1
ATOM 847 N N . GLY A 1 103 ? -10.515 8.203 2.976 1.00 95.88 103 GLY A N 1
ATOM 848 C CA . GLY A 1 103 ? -10.514 8.907 4.258 1.00 95.88 103 GLY A CA 1
ATOM 849 C C . GLY A 1 103 ? -9.238 8.683 5.069 1.00 95.88 103 GLY A C 1
ATOM 850 O O . GLY A 1 103 ? -9.288 8.694 6.299 1.00 95.88 103 GLY A O 1
ATOM 851 N N . ILE A 1 104 ? -8.113 8.433 4.395 1.00 95.62 104 ILE A N 1
ATOM 852 C CA . ILE A 1 104 ? -6.805 8.260 5.027 1.00 95.62 104 ILE A CA 1
ATOM 853 C C . ILE A 1 104 ? -6.187 9.647 5.220 1.00 95.62 104 ILE A C 1
ATOM 855 O O . ILE A 1 104 ? -5.710 10.269 4.274 1.00 95.62 104 ILE A O 1
ATOM 859 N N . ASN A 1 105 ? -6.211 10.134 6.461 1.00 91.69 105 ASN A N 1
ATOM 860 C CA . ASN A 1 105 ? -5.796 11.504 6.788 1.00 91.69 105 ASN A CA 1
ATOM 861 C C . ASN A 1 105 ? -4.406 11.591 7.435 1.00 91.69 105 ASN A C 1
ATOM 863 O O . ASN A 1 105 ? -3.812 12.665 7.460 1.00 91.69 105 ASN A O 1
ATOM 867 N N . GLN A 1 106 ? -3.894 10.482 7.972 1.00 94.69 106 GLN A N 1
ATOM 868 C CA . GLN A 1 106 ? -2.579 10.417 8.604 1.00 94.69 106 GLN A CA 1
ATOM 869 C C . GLN A 1 106 ? -1.604 9.667 7.698 1.00 94.69 106 GLN A C 1
ATOM 871 O O . GLN A 1 106 ? -1.929 8.596 7.182 1.00 94.69 106 GLN A O 1
ATOM 876 N N . ARG A 1 107 ? -0.409 10.235 7.526 1.00 96.25 107 ARG A N 1
ATOM 877 C CA . ARG A 1 107 ? 0.688 9.663 6.743 1.00 96.25 107 ARG A CA 1
ATOM 878 C C . ARG A 1 107 ? 1.933 9.570 7.610 1.00 96.25 107 ARG A C 1
ATOM 880 O O . ARG A 1 107 ? 2.174 10.451 8.432 1.00 96.25 107 ARG A O 1
ATOM 887 N N . PHE A 1 108 ? 2.712 8.519 7.407 1.00 97.69 108 PHE A N 1
ATOM 888 C CA . PHE A 1 108 ? 3.974 8.291 8.101 1.00 97.69 108 PHE A CA 1
ATOM 889 C C . PHE A 1 108 ? 5.102 8.313 7.072 1.00 97.69 108 PHE A C 1
ATOM 891 O O . PHE A 1 108 ? 5.188 7.402 6.251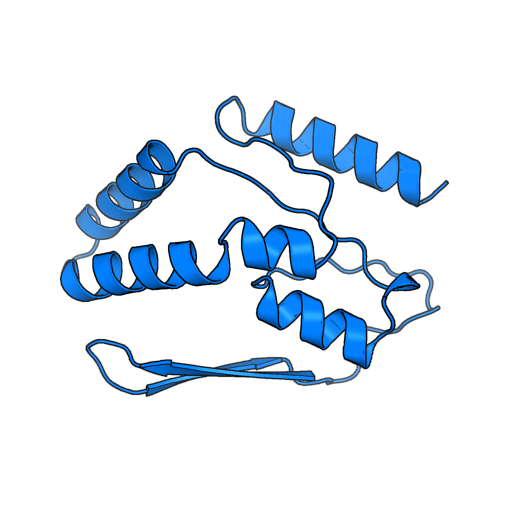 1.00 97.69 108 PHE A O 1
ATOM 898 N N . SER A 1 109 ? 5.935 9.357 7.083 1.00 96.69 109 SER A N 1
ATOM 899 C CA . SER A 1 109 ? 7.062 9.461 6.147 1.00 96.69 109 SER A CA 1
ATOM 900 C C . SER A 1 109 ? 8.142 8.432 6.486 1.00 96.69 109 SER A C 1
ATOM 902 O O . SER A 1 109 ? 8.543 8.277 7.638 1.00 96.69 109 SER A O 1
ATOM 904 N N . ASN A 1 110 ? 8.639 7.756 5.454 1.00 96.75 110 ASN A N 1
ATOM 905 C CA . ASN A 1 110 ? 9.773 6.838 5.496 1.00 96.75 110 ASN A CA 1
ATOM 906 C C . ASN A 1 110 ? 10.905 7.312 4.558 1.00 96.75 110 ASN A C 1
ATOM 908 O O . ASN A 1 110 ? 11.598 6.517 3.906 1.00 96.75 110 ASN A O 1
ATOM 912 N N . ASP A 1 111 ? 11.071 8.635 4.496 1.00 94.00 111 ASP A N 1
ATOM 913 C CA . ASP A 1 111 ? 12.169 9.303 3.788 1.00 94.00 111 ASP A CA 1
ATOM 914 C C . ASP A 1 111 ? 13.423 9.432 4.665 1.00 94.00 111 ASP A C 1
ATOM 916 O O . ASP A 1 111 ? 14.542 9.457 4.153 1.00 94.00 111 ASP A O 1
ATOM 920 N N . GLY A 1 112 ? 13.230 9.498 5.988 1.00 90.81 112 GLY A N 1
ATOM 921 C CA . GLY A 1 112 ? 14.286 9.565 6.998 1.00 90.81 112 GLY A CA 1
ATOM 922 C C . GLY A 1 112 ? 14.767 8.189 7.468 1.00 90.81 112 GLY A C 1
ATOM 923 O O . GLY A 1 112 ? 14.963 7.265 6.676 1.00 90.81 112 GLY A O 1
ATOM 924 N N . THR A 1 113 ? 14.982 8.051 8.779 1.00 93.25 113 THR A N 1
ATOM 925 C CA . THR A 1 113 ? 15.340 6.757 9.372 1.00 93.25 113 THR A CA 1
ATOM 926 C C . THR A 1 113 ? 14.106 5.866 9.501 1.00 93.25 113 THR A C 1
ATOM 928 O O . THR A 1 113 ? 12.992 6.342 9.739 1.00 93.25 113 THR A O 1
ATOM 931 N N . ILE A 1 114 ? 14.295 4.552 9.363 1.00 94.50 114 ILE A N 1
ATOM 932 C CA . ILE A 1 114 ? 13.194 3.600 9.548 1.00 94.50 114 ILE A CA 1
ATOM 933 C C . ILE A 1 114 ? 12.695 3.627 11.001 1.00 94.50 114 ILE A C 1
ATOM 935 O O . ILE A 1 114 ? 11.509 3.428 11.260 1.00 94.50 114 ILE A O 1
ATOM 939 N N . GLU A 1 115 ? 13.584 3.920 11.950 1.00 97.44 115 GLU A N 1
ATOM 940 C CA . GLU A 1 115 ? 13.284 4.029 13.372 1.00 97.44 115 GLU A CA 1
ATOM 941 C C . GLU A 1 115 ? 12.300 5.164 13.670 1.00 97.44 115 GLU A C 1
ATOM 943 O O . GLU A 1 115 ? 11.372 4.956 14.457 1.00 97.44 115 GLU A O 1
ATOM 948 N N . ASP A 1 116 ? 12.457 6.323 13.023 1.00 96.38 116 ASP A N 1
ATOM 949 C CA . ASP A 1 116 ? 11.533 7.453 13.166 1.00 96.38 116 ASP A CA 1
ATOM 950 C C . ASP A 1 116 ? 10.135 7.086 12.657 1.00 96.38 116 ASP A C 1
ATOM 952 O O . ASP A 1 116 ? 9.158 7.212 13.395 1.00 96.38 116 ASP A O 1
ATOM 956 N N . CYS A 1 117 ? 10.039 6.516 11.451 1.00 97.44 117 CYS A N 1
ATOM 957 C CA . CYS A 1 117 ? 8.761 6.067 10.894 1.00 97.44 117 CYS A CA 1
ATOM 958 C C . CYS A 1 117 ? 8.075 5.034 11.806 1.00 97.44 117 CYS A C 1
ATOM 960 O O . CYS A 1 117 ? 6.869 5.107 12.051 1.00 97.44 117 CYS A O 1
ATOM 962 N N . ILE A 1 118 ? 8.836 4.070 12.340 1.00 97.50 118 ILE A N 1
ATOM 963 C CA . ILE A 1 118 ? 8.312 3.050 13.259 1.00 97.50 118 ILE A CA 1
ATOM 964 C C . ILE A 1 118 ? 7.835 3.679 14.571 1.00 97.50 118 ILE A C 1
ATOM 966 O O . ILE A 1 118 ? 6.810 3.248 15.108 1.00 97.50 118 ILE A O 1
ATOM 970 N N . ARG A 1 119 ? 8.570 4.654 15.121 1.00 97.56 119 ARG A N 1
ATOM 971 C CA . ARG A 1 119 ? 8.167 5.375 16.335 1.00 97.56 119 ARG A CA 1
ATOM 972 C C . ARG A 1 119 ? 6.824 6.061 16.113 1.00 97.56 119 ARG A C 1
ATOM 974 O O . ARG A 1 119 ? 5.904 5.817 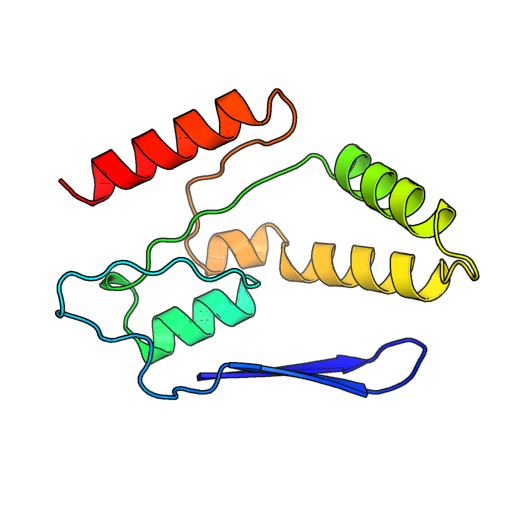16.891 1.00 97.56 119 ARG A O 1
ATOM 981 N N . ASP A 1 120 ? 6.699 6.829 15.039 1.00 97.00 120 ASP A N 1
ATOM 982 C CA . ASP A 1 120 ? 5.511 7.635 14.767 1.00 97.00 120 ASP A CA 1
ATOM 983 C C . ASP A 1 120 ? 4.270 6.742 14.551 1.00 97.00 120 ASP A C 1
ATOM 985 O O . ASP A 1 120 ? 3.199 7.006 15.103 1.00 97.00 120 ASP A O 1
ATOM 989 N N . ILE A 1 121 ? 4.424 5.605 13.854 1.00 97.00 121 ILE A N 1
ATOM 990 C CA . ILE A 1 121 ? 3.362 4.591 13.713 1.00 97.00 121 ILE A CA 1
ATOM 991 C C . ILE A 1 121 ? 2.965 4.011 15.076 1.00 97.00 121 ILE A C 1
ATOM 993 O O . ILE A 1 121 ? 1.777 3.889 15.382 1.00 97.00 121 ILE A O 1
ATOM 9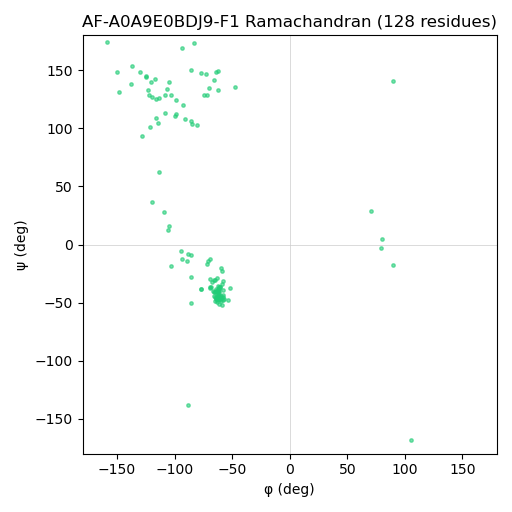97 N N . LYS A 1 122 ? 3.939 3.642 15.917 1.00 96.38 122 LYS A N 1
ATOM 998 C CA . LYS A 1 122 ? 3.664 3.084 17.252 1.00 96.38 122 LYS A CA 1
ATOM 999 C C . LYS A 1 122 ? 2.918 4.077 18.137 1.00 96.38 122 LYS A C 1
ATOM 1001 O O . LYS A 1 122 ? 2.038 3.663 18.889 1.00 96.38 122 LYS A O 1
ATOM 1006 N N . GLU A 1 123 ? 3.274 5.355 18.081 1.00 96.31 123 GLU A N 1
ATOM 1007 C CA . GLU A 1 123 ? 2.592 6.409 18.833 1.00 96.31 123 GLU A CA 1
ATOM 1008 C C . GLU A 1 123 ? 1.150 6.593 18.358 1.00 96.31 123 GLU A C 1
ATOM 1010 O O . GLU A 1 123 ? 0.241 6.604 19.189 1.00 96.31 123 GLU A O 1
ATOM 1015 N N . ALA A 1 124 ? 0.919 6.616 17.045 1.00 94.69 124 ALA A N 1
ATOM 1016 C CA . ALA A 1 124 ? -0.425 6.704 16.482 1.00 94.69 124 ALA A CA 1
ATOM 1017 C C . ALA A 1 124 ? -1.306 5.503 16.861 1.00 94.69 124 ALA A C 1
ATOM 1019 O O . ALA A 1 124 ? -2.444 5.684 17.291 1.00 94.69 124 ALA A O 1
ATOM 1020 N N . ILE A 1 125 ? -0.772 4.277 16.781 1.00 94.12 125 ILE A N 1
ATOM 1021 C CA . ILE A 1 125 ? -1.498 3.069 17.206 1.00 94.12 125 ILE A CA 1
ATOM 1022 C C . ILE A 1 125 ? -1.865 3.159 18.693 1.00 94.12 125 ILE A C 1
ATOM 1024 O O . ILE A 1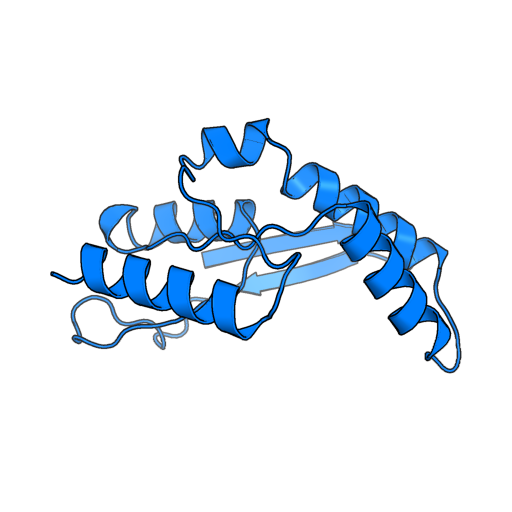 125 ? -2.994 2.852 19.063 1.00 94.12 125 ILE A O 1
ATOM 1028 N N . LYS A 1 126 ? -0.941 3.601 19.557 1.00 93.31 126 LYS A N 1
ATOM 1029 C CA . LYS A 1 126 ? -1.222 3.759 20.993 1.00 93.31 126 LYS A CA 1
ATOM 1030 C C . LYS A 1 126 ? -2.331 4.775 21.254 1.00 93.31 126 LYS A C 1
ATOM 1032 O O . LYS A 1 126 ? -3.175 4.509 22.094 1.00 93.31 126 LYS A O 1
ATOM 1037 N N . GLN A 1 127 ? -2.341 5.904 20.547 1.00 90.88 127 GLN A N 1
ATOM 1038 C CA . GLN A 1 127 ? -3.363 6.943 20.722 1.00 90.88 127 GLN A CA 1
ATOM 1039 C C . GLN A 1 127 ? -4.765 6.486 20.306 1.00 90.88 127 GLN A C 1
ATOM 1041 O O . GLN A 1 127 ? -5.735 6.952 20.886 1.00 90.88 127 GLN A O 1
ATOM 1046 N N . GLN A 1 128 ? -4.878 5.587 19.325 1.00 84.12 128 GLN A N 1
ATOM 1047 C CA . GLN A 1 128 ? -6.173 5.082 18.852 1.00 84.12 128 GLN A CA 1
ATOM 1048 C C . GLN A 1 128 ? -6.683 3.842 19.600 1.00 84.12 128 GLN A C 1
ATOM 1050 O O . GLN A 1 128 ? -7.840 3.463 19.444 1.00 84.12 128 GLN A O 1
ATOM 1055 N N . LEU A 1 129 ? -5.819 3.180 20.375 1.00 74.50 129 LEU A N 1
ATOM 1056 C CA . LEU A 1 129 ? -6.186 2.035 21.214 1.00 74.50 129 LEU A CA 1
ATOM 1057 C C . LEU A 1 129 ? -6.515 2.424 22.667 1.00 74.50 129 LEU A C 1
ATOM 1059 O O . LEU A 1 129 ? -6.893 1.540 23.439 1.00 74.50 129 LEU A O 1
ATOM 1063 N N . LEU A 1 130 ? -6.333 3.697 23.033 1.00 59.47 130 LEU A N 1
ATOM 1064 C CA . LEU A 1 130 ? -6.754 4.294 24.307 1.00 59.47 130 LEU A CA 1
ATOM 1065 C C . LEU A 1 130 ? -8.198 4.794 24.213 1.00 59.47 130 LEU A C 1
ATOM 1067 O O . LEU A 1 130 ? -8.914 4.636 25.226 1.00 59.47 130 LEU A O 1
#

Mean predicted aligned error: 3.47 Å